Protein 1VJQ (pdb70)

Radius of gyration: 15.25 Å; Cα contacts (8 Å, |Δi|>4): 267; chains: 2; bounding box: 33×28×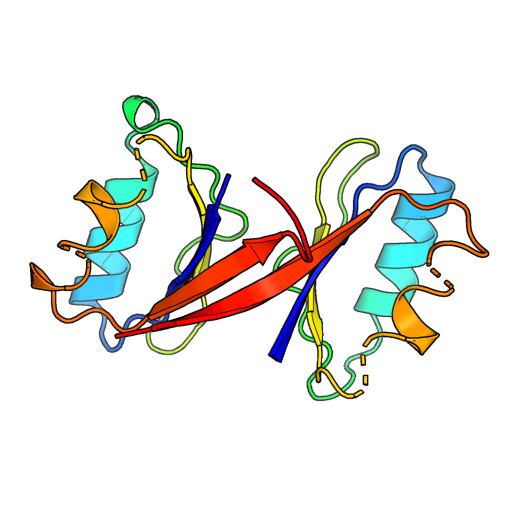38 Å

B-factor: mean 29.7, std 5.92, range [12.1, 56.09]

Sequence (142 aa):
KTIFVIVPTNEEQVAFLEALAKQDELNFDWQNPPTEPGQPVVILIPSDVEWFLELKAKGIPFTVYVEEGGSKTIFVIVPTNEEQVAFLEALAKQDELNFDWQNPPTEPGQPVVILIPSDVEWFLELKAKGIPFTVYVEEGGS

Structure (mmCIF, N/CA/C/O backbone):
data_1VJQ
#
_entry.id   1VJQ
#
_cell.length_a   61.442
_cell.length_b   65.041
_cell.length_c   39.201
_cell.angle_alpha   90.000
_cell.angle_beta   90.000
_cell.angle_gamma   90.000
#
_symmetry.space_group_name_H-M   'P 21 21 2'
#
loop_
_entity.id
_entity.type
_entity.pdbx_description
1 polymer 'designed protein'
2 water water
#
loop_
_atom_site.group_PDB
_atom_site.id
_atom_site.type_symbol
_atom_site.label_atom_id
_atom_site.label_alt_id
_atom_site.label_comp_id
_atom_site.label_asym_id
_atom_site.label_entity_id
_atom_site.label_seq_id
_atom_site.pdbx_PDB_ins_code
_atom_site.Cartn_x
_atom_site.Cartn_y
_atom_site.Cartn_z
_atom_site.occupancy
_atom_site.B_iso_or_equiv
_atom_site.auth_seq_id
_atom_site.auth_comp_id
_atom_site.auth_asym_id
_atom_site.auth_atom_id
_atom_site.pdbx_PDB_model_num
ATOM 1 N N . LYS A 1 1 ? 25.045 22.713 29.055 1.00 34.68 1 LYS A N 1
ATOM 2 C CA . LYS A 1 1 ? 25.455 24.147 29.019 1.00 33.48 1 LYS A CA 1
ATOM 3 C C . LYS A 1 1 ? 26.940 24.348 28.729 1.00 33.65 1 LYS A C 1
ATOM 4 O O . LYS A 1 1 ? 27.287 25.139 27.856 1.00 34.02 1 LYS A O 1
ATOM 10 N N . THR A 1 2 ? 27.808 23.679 29.492 1.00 31.42 2 THR A N 1
ATOM 11 C CA . THR A 1 2 ? 29.260 23.708 29.263 1.00 29.43 2 THR A CA 1
ATOM 12 C C . THR A 1 2 ? 29.820 22.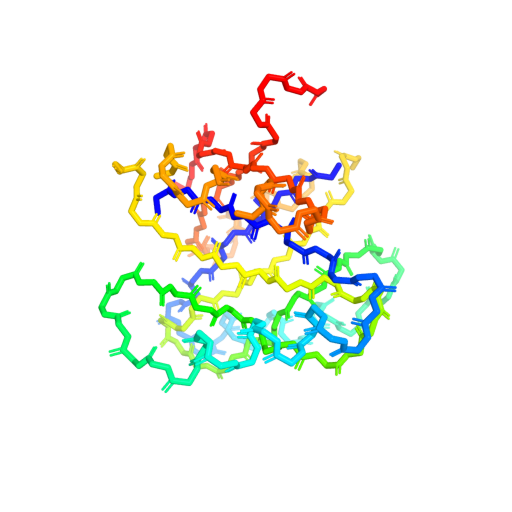286 29.292 1.00 29.34 2 THR A C 1
ATOM 13 O O . THR A 1 2 ? 29.340 21.451 30.068 1.00 30.23 2 THR A O 1
ATOM 17 N N . ILE A 1 3 ? 30.816 22.006 28.443 1.00 28.03 3 ILE A N 1
ATOM 18 C CA . ILE A 1 3 ? 31.428 20.661 28.376 1.00 27.31 3 ILE A CA 1
ATOM 19 C C . ILE A 1 3 ? 32.829 20.649 28.940 1.00 26.80 3 ILE A C 1
ATOM 20 O O . ILE A 1 3 ? 33.608 21.590 28.716 1.00 27.23 3 ILE A O 1
ATOM 25 N N . PHE A 1 4 ? 33.151 19.576 29.666 1.00 25.68 4 PHE A N 1
ATOM 26 C CA . PHE A 1 4 ? 34.534 19.285 30.081 1.00 26.98 4 PHE A CA 1
ATOM 27 C C . PHE A 1 4 ? 34.923 17.986 29.395 1.00 27.81 4 PHE A C 1
ATOM 28 O O . PHE A 1 4 ? 34.185 16.990 29.480 1.00 26.93 4 PHE A O 1
ATOM 36 N N . VAL A 1 5 ? 36.063 18.007 28.714 1.00 26.80 5 VAL A N 1
ATOM 37 C CA . VAL A 1 5 ? 36.708 16.801 28.234 1.00 25.69 5 VAL A CA 1
ATOM 38 C C . VAL A 1 5 ? 37.842 16.555 29.217 1.00 26.70 5 VAL A C 1
ATOM 39 O O . VAL A 1 5 ? 38.840 17.305 29.223 1.00 23.97 5 VAL A O 1
ATOM 43 N N . ILE A 1 6 ? 37.661 15.532 30.056 1.00 25.06 6 ILE A N 1
ATOM 44 C CA . ILE A 1 6 ? 38.565 15.230 31.167 1.00 24.76 6 ILE A CA 1
ATOM 45 C C . ILE A 1 6 ? 39.385 14.014 30.789 1.00 25.72 6 ILE A C 1
ATOM 46 O O . ILE A 1 6 ? 38.840 13.042 30.256 1.00 26.50 6 ILE A O 1
ATOM 51 N N . VAL A 1 7 ? 40.687 14.055 31.061 1.00 25.72 7 VAL A N 1
ATOM 52 C CA . VAL A 1 7 ? 41.561 12.910 30.743 1.00 26.74 7 VAL A CA 1
ATOM 53 C C . VAL A 1 7 ? 42.410 12.487 31.941 1.00 27.08 7 VAL A C 1
ATOM 54 O O . VAL A 1 7 ? 43.416 13.119 32.270 1.00 28.84 7 VAL A O 1
ATOM 58 N N . PRO A 1 8 ? 41.958 11.429 32.623 1.00 26.73 8 PRO A N 1
ATOM 59 C CA . PRO A 1 8 ? 42.695 10.889 33.761 1.00 26.16 8 PRO A CA 1
ATOM 60 C C . PRO A 1 8 ? 43.992 10.247 33.268 1.00 26.73 8 PRO A C 1
ATOM 61 O O . PRO A 1 8 ? 44.000 9.641 32.204 1.00 22.97 8 PRO A O 1
ATOM 65 N N . THR A 1 9 ? 45.071 10.418 34.033 1.00 26.44 9 THR A N 1
ATOM 66 C CA . THR A 1 9 ? 46.411 10.009 33.606 1.00 25.89 9 THR A CA 1
ATOM 67 C C . THR A 1 9 ? 46.952 8.846 34.416 1.00 25.67 9 THR A C 1
ATOM 68 O O . THR A 1 9 ? 48.028 8.357 34.122 1.00 22.88 9 THR A O 1
ATOM 72 N N . ASN A 1 10 ? 46.213 8.433 35.450 1.00 26.00 10 ASN A N 1
ATOM 73 C CA . ASN A 1 10 ? 46.510 7.201 36.184 1.00 26.72 10 ASN A CA 1
ATOM 74 C C . ASN A 1 10 ? 45.212 6.562 36.704 1.00 27.94 10 ASN A C 1
ATOM 75 O O . ASN A 1 10 ? 44.132 7.120 36.497 1.00 28.52 10 ASN A O 1
ATOM 80 N N . GLU A 1 11 ? 45.308 5.400 37.347 1.00 27.74 11 GLU A N 1
ATOM 81 C CA . GLU A 1 11 ? 44.103 4.624 37.697 1.00 29.21 11 GLU A CA 1
ATOM 82 C C . GLU A 1 11 ? 43.399 5.248 38.881 1.00 28.82 11 GLU A C 1
ATOM 83 O O . GLU A 1 11 ? 42.201 5.106 39.044 1.00 30.87 11 GLU A O 1
ATOM 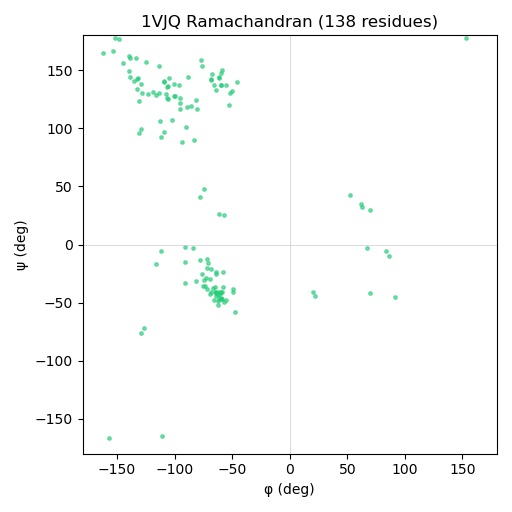89 N N . GLU A 1 12 ? 44.162 5.961 39.689 1.00 28.01 12 GLU A N 1
ATOM 90 C CA . GLU A 1 12 ? 43.634 6.673 40.834 1.00 30.16 12 GLU A CA 1
ATOM 91 C C . GLU A 1 12 ? 42.658 7.791 40.394 1.00 29.30 12 GLU A C 1
ATOM 92 O O . GLU A 1 12 ? 41.596 7.967 40.977 1.00 26.22 12 GLU A O 1
ATOM 98 N N . GLN A 1 13 ? 42.999 8.505 39.328 1.00 28.65 13 GLN A N 1
ATOM 99 C CA . GLN A 1 13 ? 42.134 9.550 38.773 1.00 26.33 13 GLN A CA 1
ATOM 100 C C . GLN A 1 13 ? 40.932 8.939 38.024 1.00 26.31 13 GLN A C 1
ATOM 101 O O . GLN A 1 13 ? 39.829 9.485 38.044 1.00 23.84 13 GLN A O 1
ATOM 107 N N . VAL A 1 14 ? 41.140 7.811 37.343 1.00 26.55 14 VAL A N 1
ATOM 108 C CA . VAL A 1 14 ? 40.003 7.085 36.761 1.00 26.15 14 VAL A CA 1
ATOM 109 C C . VAL A 1 14 ? 39.004 6.659 37.846 1.00 25.50 14 VAL A C 1
ATOM 110 O O . VAL A 1 14 ? 37.794 6.841 37.695 1.00 23.63 14 VAL A O 1
ATOM 114 N N . ALA A 1 15 ? 39.530 6.084 38.926 1.00 26.21 15 ALA A N 1
ATOM 115 C CA . ALA A 1 15 ? 38.717 5.648 40.052 1.00 25.95 15 ALA A CA 1
ATOM 116 C C . ALA A 1 15 ? 37.973 6.815 40.690 1.00 25.03 15 ALA A C 1
ATOM 117 O O . ALA A 1 15 ? 36.819 6.690 41.001 1.00 26.77 15 ALA A O 1
ATOM 119 N N . PHE A 1 16 ? 38.634 7.957 40.865 1.00 27.15 16 PHE A N 1
ATOM 120 C CA . PHE A 1 16 ? 37.979 9.178 41.383 1.00 27.03 16 PHE A CA 1
ATOM 121 C C . PHE A 1 16 ? 36.784 9.596 40.505 1.00 26.66 16 PHE A C 1
ATOM 122 O O . PHE A 1 16 ? 35.688 9.834 41.005 1.00 25.78 16 PHE A O 1
ATOM 130 N N . LEU A 1 17 ? 36.997 9.671 39.194 1.00 28.23 17 LEU A N 1
ATOM 131 C CA . LEU A 1 17 ? 35.925 10.038 38.255 1.00 26.74 17 LEU A CA 1
ATOM 132 C C . LEU A 1 17 ? 34.803 9.002 38.221 1.00 26.92 17 LEU A C 1
ATOM 133 O O . LEU A 1 17 ? 33.628 9.358 38.118 1.00 26.36 17 LEU A O 1
ATOM 138 N N . GLU A 1 18 ? 35.158 7.723 38.344 1.00 29.41 18 GLU A N 1
ATOM 139 C CA . GLU A 1 18 ? 34.143 6.661 38.471 1.00 29.44 18 GLU A CA 1
ATOM 140 C C . GLU A 1 18 ? 33.232 6.883 39.686 1.00 29.42 18 GLU A C 1
ATOM 141 O O . GLU A 1 18 ? 32.015 6.703 39.568 1.00 24.82 18 GLU A O 1
ATOM 147 N N . ALA A 1 19 ? 33.812 7.312 40.818 1.00 28.65 19 ALA A N 1
ATOM 148 C CA . ALA A 1 19 ? 33.044 7.596 42.050 1.00 28.76 19 ALA A CA 1
ATOM 149 C C . ALA A 1 19 ? 32.021 8.724 41.901 1.00 30.23 19 ALA A C 1
ATOM 150 O O . ALA A 1 19 ? 30.902 8.614 42.402 1.00 30.32 19 ALA A O 1
ATOM 152 N N . LEU A 1 20 ? 32.421 9.812 41.239 1.00 30.19 20 LEU A N 1
ATOM 153 C CA . LEU A 1 20 ? 31.511 10.911 40.875 1.00 29.36 20 LEU A CA 1
ATOM 154 C C . LEU A 1 20 ? 30.429 10.419 39.936 1.00 29.30 20 LEU A C 1
ATOM 155 O O . LEU A 1 20 ? 29.244 10.637 40.166 1.00 30.53 20 LEU A O 1
ATOM 160 N N . ALA A 1 21 ? 30.830 9.760 38.855 1.00 30.62 21 ALA A N 1
ATOM 161 C CA . ALA A 1 21 ? 29.842 9.328 37.836 1.00 30.92 21 ALA A CA 1
ATOM 162 C C . ALA A 1 21 ? 28.765 8.422 38.418 1.00 30.91 21 ALA A C 1
ATOM 163 O O . ALA A 1 21 ? 27.655 8.327 37.885 1.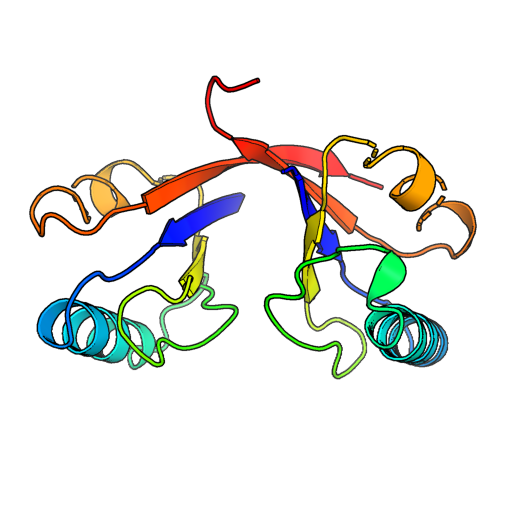00 30.41 21 ALA A O 1
ATOM 165 N N . LYS A 1 22 ? 29.102 7.772 39.523 1.00 31.93 22 LYS A N 1
ATOM 166 C CA . LYS A 1 22 ? 28.191 6.876 40.235 1.00 35.01 22 LYS A CA 1
ATOM 167 C C . LYS A 1 22 ? 27.026 7.613 40.906 1.00 34.70 22 LYS A C 1
ATOM 168 O O . LYS A 1 22 ? 26.011 7.015 41.241 1.00 34.62 22 LYS A O 1
ATOM 174 N N . GLN A 1 23 ? 27.200 8.907 41.133 1.00 36.45 23 GLN A N 1
ATOM 175 C CA . GLN A 1 23 ? 26.201 9.728 41.779 1.00 37.89 23 GLN A CA 1
ATOM 176 C C . GLN A 1 23 ? 25.335 10.242 40.661 1.00 41.30 23 GLN A C 1
ATOM 177 O O . GLN A 1 23 ? 25.820 10.922 39.749 1.00 46.03 23 GLN A O 1
ATOM 183 N N . ASP A 1 24 ? 24.064 9.891 40.702 1.00 43.34 24 ASP A N 1
ATOM 184 C CA . ASP A 1 24 ? 23.125 10.331 39.694 1.00 43.30 24 ASP A CA 1
ATOM 185 C C . ASP A 1 24 ? 22.681 11.720 40.119 1.00 43.10 24 ASP A C 1
ATOM 186 O O . ASP A 1 24 ? 21.721 11.863 40.887 1.00 42.39 24 ASP A O 1
ATOM 191 N N . GLU A 1 25 ? 23.424 12.726 39.651 1.00 42.11 25 GLU A N 1
ATOM 192 C CA . GLU A 1 25 ? 23.151 14.127 39.954 1.00 42.05 25 GLU A CA 1
ATOM 193 C C . GLU A 1 25 ? 22.560 14.797 38.724 1.00 39.89 25 GLU A C 1
ATOM 194 O O . GLU A 1 25 ? 23.154 14.782 37.641 1.00 36.57 25 GLU A O 1
ATOM 200 N N . LEU A 1 26 ? 21.395 15.399 38.926 1.00 39.72 26 LEU A N 1
ATOM 201 C CA . LEU A 1 26 ? 20.648 16.088 37.878 1.00 39.58 26 LEU A CA 1
ATOM 202 C C . LEU A 1 26 ? 21.511 17.103 37.124 1.00 37.14 26 LEU A C 1
ATOM 203 O O . LEU A 1 26 ? 22.208 17.912 37.734 1.00 36.21 26 LEU A O 1
ATOM 208 N N . ASN A 1 27 ? 21.473 17.035 35.799 1.00 34.81 27 ASN A N 1
ATOM 209 C CA . ASN A 1 27 ? 22.207 17.965 34.940 1.00 36.32 27 ASN A CA 1
ATOM 210 C C . ASN A 1 27 ? 23.750 17.869 34.983 1.00 35.57 27 ASN A C 1
ATOM 211 O O . ASN A 1 27 ? 24.407 18.610 34.255 1.00 38.91 27 ASN A O 1
ATOM 216 N N . PHE A 1 28 ? 24.321 17.010 35.826 1.00 34.32 28 PHE A N 1
ATOM 217 C CA . PHE A 1 28 ? 25.709 16.554 35.638 1.00 35.89 28 PHE A CA 1
ATOM 218 C C . PHE A 1 28 ? 25.668 15.317 34.778 1.00 33.23 28 PHE A C 1
ATOM 219 O O . PHE A 1 28 ? 25.418 14.221 35.239 1.00 31.63 28 PHE A O 1
ATOM 227 N N . ASP A 1 29 ? 25.973 15.527 33.517 1.00 33.85 29 ASP A N 1
ATOM 228 C CA . ASP A 1 29 ? 25.598 14.636 32.457 1.00 33.22 29 ASP A CA 1
ATOM 229 C C . ASP A 1 29 ? 26.793 13.928 31.848 1.00 32.18 29 ASP A C 1
ATOM 230 O O . ASP A 1 29 ? 27.426 14.461 30.932 1.00 27.70 29 ASP A O 1
ATOM 235 N N . TRP A 1 30 ? 27.113 12.735 32.358 1.00 31.06 30 TRP A N 1
ATOM 236 C CA . TRP A 1 30 ? 28.296 12.014 31.886 1.00 30.81 30 TRP A CA 1
ATOM 237 C C . TRP A 1 30 ? 27.946 11.300 30.605 1.00 30.54 30 TRP A C 1
ATOM 238 O O . TRP A 1 30 ? 27.040 10.488 30.569 1.00 31.20 30 TRP A O 1
ATOM 249 N N . GLN A 1 31 ? 28.699 11.574 29.561 1.00 32.64 31 GLN A N 1
ATOM 250 C CA . GLN A 1 31 ? 28.368 11.085 28.227 1.00 32.86 31 GLN A CA 1
ATOM 251 C C . GLN A 1 31 ? 29.023 9.741 27.951 1.00 32.24 31 GLN A C 1
ATOM 252 O O . GLN A 1 31 ? 28.472 8.905 27.242 1.00 28.27 31 GLN A O 1
ATOM 258 N N . ASN A 1 32 ? 30.209 9.541 28.515 1.00 31.97 32 ASN A N 1
ATOM 259 C CA . ASN A 1 32 ? 30.823 8.234 28.541 1.00 33.31 32 ASN A CA 1
ATOM 260 C C . ASN A 1 32 ? 31.474 8.029 29.886 1.00 33.34 32 ASN A C 1
ATOM 261 O O . ASN A 1 32 ? 31.936 8.981 30.506 1.00 33.56 32 ASN A O 1
ATOM 266 N N . PRO A 1 33 ? 31.514 6.777 30.331 1.00 33.64 33 PRO A N 1
ATOM 267 C CA . PRO A 1 33 ? 32.124 6.445 31.603 1.00 33.59 33 PRO A CA 1
ATOM 268 C C . PRO A 1 33 ? 33.662 6.466 31.509 1.00 32.71 33 PRO A C 1
ATOM 269 O O . PRO A 1 33 ? 34.223 6.272 30.424 1.00 28.45 33 PRO A O 1
ATOM 273 N N . PRO A 1 34 ? 34.336 6.715 32.635 1.00 34.02 34 PRO A N 1
ATOM 274 C CA . PRO A 1 34 ? 35.772 6.450 32.705 1.00 33.22 34 PRO A CA 1
ATOM 275 C C . PRO A 1 34 ? 36.055 4.973 32.436 1.00 34.14 34 PRO A C 1
ATOM 276 O O . PRO A 1 34 ? 35.224 4.100 32.726 1.00 36.49 34 PRO A O 1
ATOM 280 N N . THR A 1 35 ? 37.204 4.715 31.835 1.00 33.35 35 THR A N 1
ATOM 281 C CA . THR A 1 35 ? 37.617 3.375 31.480 1.00 32.24 35 THR A CA 1
ATOM 282 C C . THR A 1 35 ? 39.022 3.170 32.023 1.00 31.74 35 THR A C 1
ATOM 283 O O . THR A 1 35 ? 39.192 2.537 33.068 1.00 30.75 35 THR A O 1
ATOM 287 N N . GLU A 1 36 ? 40.005 3.760 31.343 1.00 30.66 36 GLU A N 1
ATOM 288 C CA . GLU A 1 36 ? 41.421 3.587 31.663 1.00 31.87 36 GLU A CA 1
ATOM 289 C C . GLU A 1 36 ? 42.164 4.929 31.551 1.00 31.25 36 GLU A C 1
ATOM 290 O O . GLU A 1 36 ? 41.674 5.850 30.887 1.00 31.16 36 GLU A O 1
ATOM 301 N N . PRO A 1 37 ? 43.338 5.041 32.182 1.00 30.63 37 PRO A N 1
ATOM 302 C CA . PRO A 1 37 ? 44.234 6.190 31.981 1.00 30.11 37 PRO A CA 1
ATOM 303 C C . PRO A 1 37 ? 44.427 6.575 30.512 1.00 29.02 37 PRO A C 1
ATOM 304 O O . PRO A 1 37 ? 44.533 5.700 29.665 1.00 28.85 37 PRO A O 1
ATOM 308 N N . GLY A 1 38 ? 44.453 7.874 30.226 1.00 28.74 38 GLY A N 1
ATOM 309 C CA . GLY A 1 38 ? 44.631 8.384 28.872 1.00 29.11 38 GLY A CA 1
ATOM 310 C C . GLY A 1 38 ? 43.372 8.472 28.015 1.00 28.86 38 GLY A C 1
ATOM 311 O O . GLY A 1 38 ? 43.420 8.975 26.897 1.00 28.02 38 GLY A O 1
ATOM 312 N N . GLN A 1 39 ? 42.247 7.975 28.514 1.00 29.08 39 GLN A N 1
ATOM 313 C CA . GLN A 1 39 ? 41.008 7.966 27.736 1.00 30.17 39 GLN A CA 1
ATOM 314 C C . GLN A 1 39 ? 40.110 9.108 28.175 1.00 29.51 39 GLN A C 1
ATOM 315 O O . GLN A 1 39 ? 39.850 9.248 29.370 1.00 28.45 39 GLN A O 1
ATOM 321 N N . PRO A 1 40 ? 39.648 9.923 27.228 1.00 29.07 40 PRO A N 1
ATOM 322 C CA . PRO A 1 40 ? 38.780 11.046 27.557 1.00 29.27 40 PRO A CA 1
ATOM 323 C C . PRO A 1 40 ? 37.476 10.626 28.200 1.00 29.23 40 PRO A C 1
ATOM 324 O O . PRO A 1 40 ? 36.906 9.578 27.874 1.00 28.14 40 PRO A O 1
ATOM 328 N N . VAL A 1 41 ? 37.033 11.449 29.138 1.00 29.68 41 VAL A N 1
ATOM 329 C CA . VAL A 1 41 ? 35.716 11.311 29.737 1.00 29.38 41 VAL A CA 1
ATOM 330 C C . VAL A 1 41 ? 35.023 12.626 29.499 1.00 28.07 41 VAL A C 1
ATOM 331 O O . VAL A 1 41 ? 35.577 13.693 29.793 1.00 29.27 41 VAL A O 1
ATOM 335 N N . VAL A 1 42 ? 33.816 12.561 28.961 1.00 27.16 42 VAL A N 1
ATOM 336 C CA . VAL A 1 42 ? 33.093 13.778 28.615 1.00 27.00 42 VAL A CA 1
ATOM 337 C C . VAL A 1 42 ? 31.862 13.949 29.466 1.00 24.65 42 VAL A C 1
ATOM 338 O O . VAL A 1 42 ? 31.046 13.036 29.628 1.00 24.07 42 VAL A O 1
ATOM 342 N N . ILE A 1 43 ? 31.738 15.140 30.014 1.00 24.41 43 ILE A N 1
ATOM 343 C CA . ILE A 1 43 ? 30.583 15.506 30.819 1.00 26.44 43 ILE A CA 1
ATOM 344 C C . ILE A 1 43 ? 30.020 16.864 30.408 1.00 24.41 43 ILE A C 1
ATOM 345 O O . ILE A 1 43 ? 30.745 17.779 30.038 1.00 23.09 43 ILE A O 1
ATOM 350 N N . LEU A 1 44 ? 28.699 16.956 30.441 1.00 27.53 44 LEU A N 1
ATOM 351 C CA . LEU A 1 44 ? 27.969 18.206 30.219 1.00 27.68 44 LEU A CA 1
ATOM 352 C C . LEU A 1 44 ? 27.427 18.625 31.590 1.00 25.87 44 LEU A C 1
ATOM 353 O O . LEU A 1 44 ? 26.834 17.805 32.274 1.00 24.59 44 LEU A O 1
ATOM 358 N N . ILE A 1 45 ? 27.664 19.871 31.987 1.00 24.00 45 ILE A N 1
ATOM 359 C CA . ILE A 1 45 ? 27.191 20.421 33.273 1.00 26.51 45 ILE A CA 1
ATOM 360 C C . ILE A 1 45 ? 26.557 21.811 33.076 1.00 22.41 45 ILE A C 1
ATOM 361 O O . ILE A 1 45 ? 26.749 22.405 32.042 1.00 24.33 45 ILE A O 1
ATOM 366 N N . PRO A 1 46 ? 25.743 22.282 34.019 1.00 24.62 46 PRO A N 1
ATOM 367 C CA . PRO A 1 46 ? 25.256 23.664 33.984 1.00 24.78 46 PRO A CA 1
ATOM 368 C C . PRO A 1 46 ? 26.411 24.640 34.029 1.00 24.83 46 PRO A C 1
ATOM 369 O O . PRO A 1 46 ? 27.342 24.457 34.803 1.00 24.74 46 PRO A O 1
ATOM 373 N N . SER A 1 47 ? 26.351 25.678 33.217 1.00 26.69 47 SER A N 1
ATOM 374 C CA . SER A 1 47 ? 27.470 26.602 33.082 1.00 28.68 47 SER A CA 1
ATOM 375 C C . SER A 1 47 ? 27.773 27.350 34.359 1.00 30.38 47 SER A C 1
ATOM 376 O O . SER A 1 47 ? 28.907 27.767 34.573 1.00 32.21 47 SER A O 1
ATOM 379 N N . ASP A 1 48 ? 26.786 27.512 35.227 1.00 32.75 48 ASP A N 1
ATOM 380 C CA . ASP A 1 48 ? 27.035 28.206 36.492 1.00 36.36 48 ASP A CA 1
ATOM 381 C C . ASP A 1 48 ? 27.829 27.364 37.511 1.00 37.32 48 ASP A C 1
ATOM 382 O O . ASP A 1 48 ? 28.130 27.839 38.603 1.00 36.83 48 ASP A O 1
ATOM 395 N N . VAL A 1 50 ? 30.743 25.693 36.466 1.00 31.44 50 VAL A N 1
ATOM 396 C CA . VAL A 1 50 ? 32.001 25.501 35.783 1.00 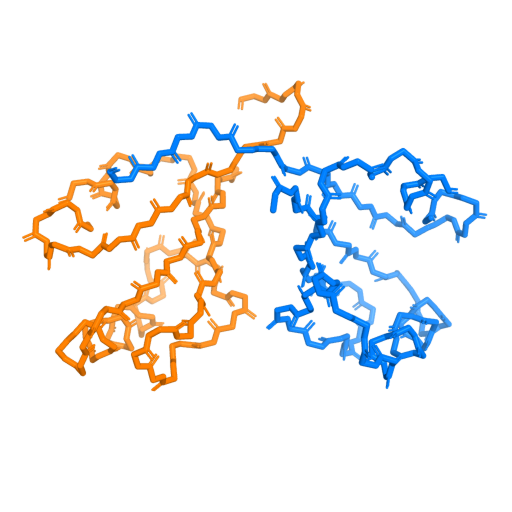30.40 50 VAL A CA 1
ATOM 397 C C . VAL A 1 50 ? 33.172 25.913 36.696 1.00 29.37 50 VAL A C 1
ATOM 398 O O . VAL A 1 50 ? 34.171 25.194 36.811 1.00 28.09 50 VAL A O 1
ATOM 402 N N . GLU A 1 51 ? 33.035 27.055 37.353 1.00 29.34 51 GLU A N 1
ATOM 403 C CA . GLU A 1 51 ? 34.158 27.622 38.096 1.00 30.85 51 GLU A CA 1
ATOM 404 C C . GLU A 1 51 ? 34.590 26.673 39.202 1.00 29.04 51 GLU A C 1
ATOM 405 O O . GLU A 1 51 ? 35.784 26.411 39.347 1.00 30.55 51 GLU A O 1
ATOM 411 N N . TRP A 1 52 ? 33.636 26.152 39.975 1.00 26.14 52 TRP A N 1
ATOM 412 C CA . TRP A 1 52 ? 34.006 25.237 41.060 1.00 25.28 52 TRP A CA 1
ATOM 413 C C . TRP A 1 52 ? 34.399 23.859 40.563 1.00 23.42 52 TRP A C 1
ATOM 414 O O . TRP A 1 52 ? 35.233 23.210 41.192 1.00 18.24 52 TRP A O 1
ATOM 425 N N . PHE A 1 53 ? 33.808 23.420 39.443 1.00 22.99 53 PHE A N 1
ATOM 426 C CA . PHE A 1 53 ? 34.082 22.097 38.899 1.00 23.80 53 PHE A CA 1
ATOM 427 C C . PHE A 1 53 ? 35.498 22.011 38.373 1.00 23.85 53 PHE A C 1
ATOM 428 O O . PHE A 1 53 ? 36.160 21.018 38.573 1.00 24.68 53 PHE A O 1
ATOM 436 N N . LEU A 1 54 ? 35.959 23.054 37.701 1.00 24.93 54 LEU A N 1
ATOM 437 C CA . LEU A 1 54 ? 37.325 23.078 37.205 1.00 26.88 54 LEU A CA 1
ATOM 438 C C . LEU A 1 54 ? 38.344 23.240 38.331 1.00 27.11 54 LEU A C 1
ATOM 439 O O . LEU A 1 54 ? 39.393 22.607 38.288 1.00 25.60 54 LEU A O 1
ATOM 444 N N . GLU A 1 55 ? 38.043 24.050 39.346 1.00 28.51 55 GLU A N 1
ATOM 445 C CA . GLU A 1 55 ? 38.931 24.140 40.526 1.00 29.85 55 GLU A CA 1
ATOM 446 C C . GLU A 1 55 ? 39.148 22.793 41.205 1.00 29.62 55 GLU A C 1
ATOM 447 O O . GLU A 1 55 ? 40.249 22.514 41.687 1.00 27.10 55 GLU A O 1
ATOM 461 N N . LEU A 1 57 ? 38.883 19.725 39.679 1.00 27.31 57 LEU A N 1
ATOM 462 C CA . LEU A 1 57 ? 39.738 18.929 38.810 1.00 28.23 57 LEU A CA 1
ATOM 463 C C . LEU A 1 57 ? 41.198 19.377 38.925 1.00 28.29 57 LEU A C 1
ATOM 464 O O . LEU A 1 57 ? 42.098 18.542 38.957 1.00 25.83 57 LEU A O 1
ATOM 469 N N . LYS A 1 58 ? 41.406 20.690 39.001 1.00 28.84 58 LYS A N 1
ATOM 470 C CA . LYS A 1 58 ? 42.753 21.263 39.148 1.00 31.23 58 LYS A CA 1
ATOM 471 C C . LYS A 1 58 ? 43.378 20.905 40.467 1.00 29.25 58 LYS A C 1
ATOM 472 O O . LYS A 1 58 ? 44.535 20.483 40.522 1.00 26.48 58 LYS A O 1
ATOM 478 N N . ALA A 1 59 ? 42.612 21.084 41.537 1.00 29.32 59 ALA A N 1
ATOM 479 C CA . ALA A 1 59 ? 43.038 20.667 42.870 1.00 29.22 59 ALA A CA 1
ATOM 480 C C . ALA A 1 59 ? 43.543 19.236 42.812 1.00 30.44 59 ALA A C 1
ATOM 481 O O . ALA A 1 59 ? 44.550 18.905 43.435 1.00 30.17 59 ALA A O 1
ATOM 483 N N . LYS A 1 60 ? 42.849 18.399 42.049 1.00 30.60 60 LYS A N 1
ATOM 484 C CA . LYS A 1 60 ? 43.234 17.002 41.883 1.00 31.38 60 LYS A CA 1
ATOM 485 C C . LYS A 1 60 ? 44.315 16.745 40.801 1.00 30.23 60 LYS A C 1
ATOM 486 O O . LYS A 1 60 ? 44.768 15.616 40.634 1.00 30.23 60 LYS A O 1
ATOM 492 N N . GLY A 1 61 ? 44.747 17.774 40.082 1.00 28.19 61 GLY A N 1
ATOM 493 C CA . GLY A 1 61 ? 45.722 17.588 39.011 1.00 27.27 61 GLY A CA 1
ATOM 494 C C . GLY A 1 61 ? 45.236 16.701 37.867 1.00 27.96 61 GLY A C 1
ATOM 495 O O . GLY A 1 61 ? 46.030 15.995 37.242 1.00 26.22 61 GLY A O 1
ATOM 496 N N . ILE A 1 62 ? 43.932 16.731 37.585 1.00 27.82 62 ILE A N 1
ATOM 497 C CA . ILE A 1 62 ? 43.351 15.941 36.481 1.00 27.23 62 ILE A CA 1
ATOM 498 C C . ILE A 1 62 ? 43.258 16.820 35.251 1.00 27.48 62 ILE A C 1
ATOM 499 O O . ILE A 1 62 ? 42.569 17.833 35.290 1.00 30.43 62 ILE A O 1
ATOM 504 N N . PRO A 1 63 ? 43.973 16.476 34.177 1.00 28.31 63 PRO A N 1
ATOM 505 C CA . PRO A 1 63 ? 43.912 17.249 32.940 1.00 27.16 63 PRO A CA 1
ATOM 506 C C . PRO A 1 63 ? 42.519 17.335 32.324 1.00 26.38 63 PRO A C 1
ATOM 507 O O . PRO A 1 63 ? 41.794 16.345 32.257 1.00 23.65 63 PRO A O 1
ATOM 511 N N . PHE A 1 64 ? 42.158 18.519 31.858 1.00 25.95 64 PHE A N 1
ATOM 512 C CA . PHE A 1 64 ? 40.875 18.697 31.220 1.00 26.88 64 PHE A CA 1
ATOM 513 C C . PHE A 1 64 ? 40.919 19.845 30.236 1.00 25.70 64 PHE A C 1
ATOM 514 O O . PHE A 1 64 ? 41.842 20.672 30.218 1.00 22.81 64 PHE A O 1
ATOM 522 N N . THR A 1 65 ? 39.900 19.903 29.407 1.00 26.21 65 THR A N 1
ATOM 523 C CA . THR A 1 65 ? 39.639 21.125 28.689 1.00 25.75 65 THR A CA 1
ATOM 524 C C . THR A 1 65 ? 38.143 21.429 28.643 1.00 2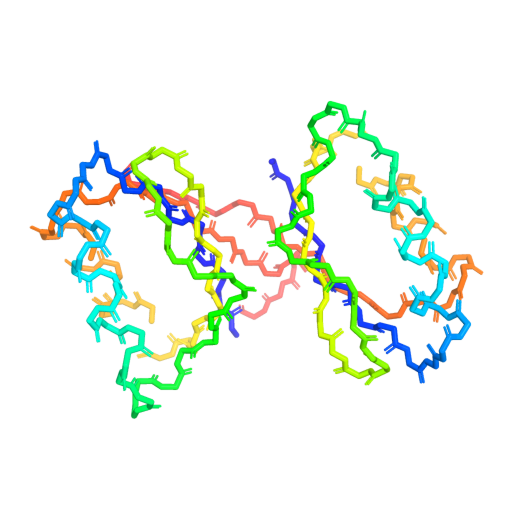4.91 65 THR A C 1
ATOM 525 O O . THR A 1 65 ? 37.295 20.521 28.595 1.00 22.82 65 THR A O 1
ATOM 529 N N . VAL A 1 66 ? 37.853 22.724 28.726 1.00 24.04 66 VAL A N 1
ATOM 530 C CA . VAL A 1 66 ? 36.496 23.254 28.763 1.00 23.98 66 VAL A CA 1
ATOM 531 C C . VAL A 1 66 ? 36.073 23.684 27.370 1.00 23.72 66 VAL A C 1
ATOM 532 O O . VAL A 1 66 ? 36.855 24.312 26.624 1.00 23.90 66 VAL A O 1
ATOM 536 N N . TYR A 1 67 ? 34.832 23.359 27.016 1.00 24.75 67 TYR A N 1
ATOM 537 C CA . TYR A 1 67 ? 34.309 23.678 25.707 1.00 26.92 67 TYR A CA 1
ATOM 538 C C . TYR A 1 67 ? 32.991 24.392 25.904 1.00 28.04 67 TYR A C 1
ATOM 539 O O . TYR A 1 67 ? 32.126 23.905 26.616 1.00 26.73 67 TYR A O 1
ATOM 548 N N . VAL A 1 68 ? 32.835 25.535 25.241 1.00 28.22 68 VAL A N 1
ATOM 549 C CA . VAL A 1 68 ? 31.667 26.376 25.448 1.00 29.18 68 VAL A CA 1
ATOM 550 C C . VAL A 1 68 ? 30.806 26.410 24.186 1.00 30.07 68 VAL A C 1
ATOM 551 O O . VAL A 1 68 ? 31.305 26.212 23.077 1.00 29.84 68 VAL A O 1
ATOM 555 N N . GLU A 1 69 ? 29.520 26.655 24.369 1.00 29.96 69 GLU A N 1
ATOM 556 C CA . GLU A 1 69 ? 28.578 26.696 23.266 1.00 33.07 69 GLU A CA 1
ATOM 557 C C . GLU A 1 69 ? 28.899 27.829 22.317 1.00 34.19 69 GLU A C 1
ATOM 558 O O . GLU A 1 69 ? 29.153 28.947 22.752 1.00 34.73 69 GLU A O 1
ATOM 564 N N . GLU A 1 70 ? 28.900 27.516 21.023 1.00 36.05 70 GLU A N 1
ATOM 565 C CA . GLU A 1 70 ? 29.178 28.477 19.968 1.00 37.18 70 GLU A CA 1
ATOM 566 C C . GLU A 1 70 ? 27.981 28.697 19.047 1.00 37.48 70 GLU A C 1
ATOM 567 O O . GLU A 1 70 ? 27.948 29.671 18.314 1.00 40.14 70 GLU A O 1
ATOM 573 N N . GLY A 1 71 ? 27.003 27.792 19.071 1.00 36.78 71 GLY A N 1
ATOM 574 C CA . GLY A 1 71 ? 25.829 27.884 18.213 1.00 35.23 71 GLY A CA 1
ATOM 575 C C . GLY A 1 71 ? 25.225 26.516 17.939 1.00 33.92 71 GLY A C 1
ATOM 576 O O . GLY A 1 71 ? 25.750 25.492 18.383 1.00 33.67 71 GLY A O 1
ATOM 577 N N . GLY A 1 72 ? 24.125 26.494 17.196 1.00 33.93 72 GLY A N 1
ATOM 578 C CA . GLY A 1 72 ? 23.408 25.246 16.924 1.00 33.65 72 GLY A CA 1
ATOM 579 C C . GLY A 1 72 ? 22.559 25.311 15.675 1.00 33.15 72 GLY A C 1
ATOM 580 O O . GLY A 1 72 ? 22.713 26.217 14.869 1.00 34.17 72 GLY A O 1
ATOM 581 N N . SER A 1 73 ? 21.671 24.338 15.521 1.00 31.33 73 SER A N 1
ATOM 582 C CA . SER A 1 73 ? 20.758 24.279 14.385 1.00 32.24 73 SER A CA 1
ATOM 583 C C . SER A 1 73 ? 19.726 25.402 14.431 1.00 33.64 73 SER A C 1
ATOM 584 O O . SER A 1 73 ? 19.371 25.942 15.484 1.00 35.14 73 SER A O 1
ATOM 587 N N . LYS B 1 1 ? 39.955 20.643 17.159 1.00 36.60 1 LYS B N 1
ATOM 588 C CA . LYS B 1 1 ? 38.745 19.766 17.265 1.00 36.79 1 LYS B CA 1
ATOM 589 C C . LYS B 1 1 ? 37.550 20.522 17.826 1.00 36.30 1 LYS B C 1
ATOM 590 O O . LYS B 1 1 ? 37.650 21.194 18.842 1.00 37.38 1 LYS B O 1
ATOM 596 N N . THR B 1 2 ? 36.427 20.423 17.123 1.00 32.85 2 THR B N 1
ATOM 597 C CA . THR B 1 2 ? 35.170 20.981 17.545 1.00 31.25 2 THR B CA 1
ATOM 598 C C . THR B 1 2 ? 34.259 19.872 18.046 1.00 28.70 2 THR B C 1
ATOM 599 O O . THR B 1 2 ? 34.237 18.776 17.485 1.00 30.52 2 THR B O 1
ATOM 603 N N . ILE B 1 3 ? 33.484 20.159 19.081 1.00 27.35 3 ILE B N 1
ATOM 604 C CA . ILE B 1 3 ? 32.550 19.176 19.621 1.00 26.49 3 ILE B CA 1
ATOM 605 C C . ILE B 1 3 ? 31.153 19.435 19.116 1.00 24.76 3 ILE B C 1
ATOM 606 O O . ILE B 1 3 ? 30.664 20.539 19.203 1.00 24.32 3 ILE B O 1
ATOM 611 N N . PHE B 1 4 ? 30.524 18.406 18.562 1.00 25.92 4 PHE B N 1
ATOM 612 C CA . PHE B 1 4 ? 29.106 18.460 18.203 1.00 25.96 4 PHE B CA 1
ATOM 613 C C . PHE B 1 4 ? 28.363 17.603 19.215 1.00 24.88 4 PHE B C 1
ATOM 614 O O . PHE B 1 4 ? 28.816 16.525 19.537 1.00 23.51 4 PHE B O 1
ATOM 622 N N . VAL B 1 5 ? 27.242 18.110 19.722 1.00 24.58 5 VAL B N 1
ATOM 623 C CA . VAL B 1 5 ? 26.322 17.361 20.577 1.00 24.74 5 VAL B CA 1
ATOM 624 C C . VAL B 1 5 ? 25.072 17.222 19.719 1.00 24.08 5 VAL B C 1
ATOM 625 O O . VAL B 1 5 ? 24.374 18.219 19.485 1.00 27.70 5 VAL B O 1
ATOM 629 N N . ILE B 1 6 ? 24.838 16.020 19.203 1.00 25.13 6 ILE B N 1
ATOM 630 C CA . ILE B 1 6 ? 23.756 15.757 18.259 1.00 27.38 6 ILE B CA 1
ATOM 631 C C . ILE B 1 6 ? 22.580 15.125 19.017 1.00 27.22 6 ILE B C 1
ATOM 632 O O . ILE B 1 6 ? 22.782 14.271 19.881 1.00 27.05 6 ILE B O 1
ATOM 637 N N . VAL B 1 7 ? 21.351 15.540 18.716 1.00 28.27 7 VAL B N 1
ATOM 638 C CA . VAL B 1 7 ? 20.202 14.832 19.274 1.00 27.35 7 VAL B CA 1
ATOM 639 C C . VAL B 1 7 ? 19.165 14.485 18.200 1.00 26.61 7 VAL B C 1
ATOM 640 O O . VAL B 1 7 ? 18.302 15.297 17.831 1.00 27.02 7 VAL B O 1
ATOM 644 N N . PRO B 1 8 ? 19.285 13.248 17.701 1.00 23.38 8 PRO B N 1
ATOM 645 C CA . PRO B 1 8 ? 18.449 12.756 16.629 1.00 23.66 8 PRO B CA 1
ATOM 646 C C . PRO B 1 8 ? 16.998 12.654 17.082 1.00 24.35 8 PRO B C 1
ATOM 647 O O . PRO B 1 8 ? 16.724 12.224 18.213 1.00 24.25 8 PRO B O 1
ATOM 651 N N . THR B 1 9 ? 16.079 13.074 16.213 1.00 24.60 9 THR B N 1
ATOM 652 C CA . THR B 1 9 ? 14.658 13.178 16.591 1.00 24.13 9 THR B CA 1
ATOM 653 C C . THR B 1 9 ? 13.838 11.917 16.309 1.00 23.40 9 THR B C 1
ATOM 654 O O . THR B 1 9 ? 12.712 11.787 16.804 1.00 23.45 9 THR B O 1
ATOM 658 N N . ASN B 1 10 ? 14.386 11.014 15.497 1.00 21.93 10 ASN B N 1
ATOM 659 C CA . ASN B 1 10 ? 13.694 9.792 15.084 1.00 22.32 10 ASN B CA 1
ATOM 660 C C . ASN B 1 10 ? 14.697 8.677 14.776 1.00 22.65 10 ASN B C 1
ATOM 661 O O . ASN B 1 10 ? 15.910 8.914 14.873 1.00 22.94 10 ASN B O 1
ATOM 666 N N . GLU B 1 11 ? 14.193 7.483 14.428 1.00 22.71 11 GLU B N 1
ATOM 667 C CA . GLU B 1 11 ? 15.032 6.292 14.148 1.00 23.35 11 GLU B CA 1
ATOM 668 C C . GLU B 1 11 ? 15.847 6.404 12.863 1.00 22.53 11 GLU B C 1
ATOM 669 O O . GLU B 1 11 ? 16.902 5.792 12.752 1.00 21.78 11 GLU B O 1
ATOM 675 N N . GLU B 1 12 ? 15.335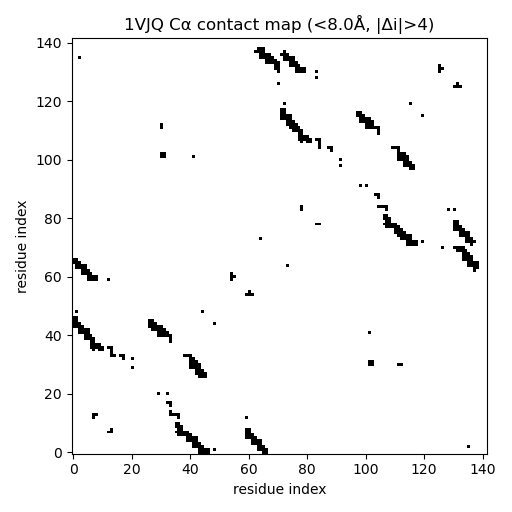 7.143 11.886 1.00 20.85 12 GLU B N 1
ATOM 676 C CA . GLU B 1 12 ? 16.036 7.370 10.611 1.00 22.47 12 GLU B CA 1
ATOM 677 C C . GLU B 1 12 ? 17.371 8.084 10.846 1.00 23.22 12 GLU B C 1
ATOM 678 O O . GLU B 1 12 ? 18.392 7.749 10.231 1.00 24.63 12 GLU B O 1
ATOM 689 N N . GLN B 1 13 ? 17.351 9.058 11.758 1.00 23.65 13 GLN B N 1
ATOM 690 C CA . GLN B 1 13 ? 18.532 9.849 12.112 1.00 22.93 13 GLN B CA 1
ATOM 691 C C . GLN B 1 13 ? 19.502 9.075 12.991 1.00 23.43 13 GLN B C 1
ATOM 692 O O . GLN B 1 13 ? 20.690 9.265 12.867 1.00 20.64 13 GLN B O 1
ATOM 698 N N . VAL B 1 14 ? 18.978 8.227 13.888 1.00 25.34 14 VAL B N 1
ATOM 699 C CA . VAL B 1 14 ? 19.784 7.274 14.662 1.00 24.45 14 VAL B CA 1
ATOM 700 C C . VAL B 1 14 ? 20.528 6.311 13.716 1.00 24.39 14 VAL B C 1
ATOM 701 O O . VAL B 1 14 ? 21.707 6.080 13.888 1.00 23.78 14 VAL B O 1
ATOM 705 N N . ALA B 1 15 ? 1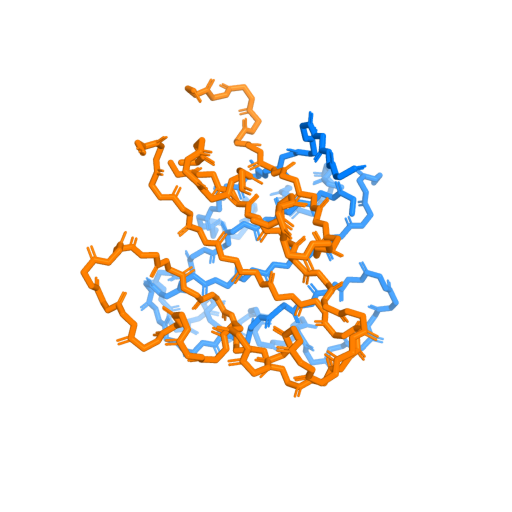9.814 5.782 12.722 1.00 25.51 15 ALA B N 1
ATOM 706 C CA . ALA B 1 15 ? 20.377 4.901 11.697 1.00 25.51 15 ALA B CA 1
ATOM 707 C C . ALA B 1 15 ? 21.432 5.576 10.811 1.00 25.18 15 ALA B C 1
ATOM 708 O O . ALA B 1 15 ? 22.469 4.978 10.505 1.00 22.52 15 ALA B O 1
ATOM 710 N N . PHE B 1 16 ? 21.154 6.804 10.374 1.00 24.64 16 PHE B N 1
ATOM 711 C CA . PHE B 1 16 ? 22.148 7.604 9.644 1.00 25.71 16 PHE B CA 1
ATOM 712 C C . PHE B 1 16 ? 23.450 7.761 10.451 1.00 25.46 16 PHE B C 1
ATOM 713 O O . PHE B 1 16 ? 24.541 7.534 9.938 1.00 24.71 16 PHE B O 1
ATOM 721 N N . LEU B 1 17 ? 23.316 8.127 11.725 1.00 25.91 17 LEU B N 1
ATOM 722 C CA . LEU B 1 17 ? 24.488 8.328 12.600 1.00 24.15 17 LEU B CA 1
ATOM 723 C C . LEU B 1 17 ? 25.272 7.045 12.889 1.00 24.86 17 LEU B C 1
ATOM 724 O O . LEU B 1 17 ? 26.505 7.064 12.926 1.00 24.62 17 LEU B O 1
ATOM 729 N N . GLU B 1 18 ? 24.573 5.924 13.046 1.00 25.89 18 GLU B N 1
ATOM 730 C CA . GLU B 1 18 ? 25.238 4.620 13.214 1.00 28.47 18 GLU B CA 1
ATOM 731 C C . GLU B 1 18 ? 26.031 4.222 11.978 1.00 27.94 18 GLU B C 1
ATOM 732 O O . GLU B 1 18 ? 27.137 3.697 12.077 1.00 27.37 18 GLU B O 1
ATOM 738 N N . ALA B 1 19 ? 25.438 4.457 10.808 1.00 26.39 19 ALA B N 1
ATOM 739 C CA . ALA B 1 19 ? 26.104 4.192 9.557 1.00 24.80 19 ALA B CA 1
ATOM 740 C C . ALA B 1 19 ? 27.370 5.071 9.434 1.00 24.01 19 ALA B C 1
ATOM 741 O O . ALA B 1 19 ? 28.449 4.580 9.113 1.00 22.04 19 ALA B O 1
ATOM 743 N N . LEU B 1 20 ? 27.205 6.358 9.707 1.00 24.23 20 LEU B N 1
ATOM 744 C CA . LEU B 1 20 ? 28.291 7.361 9.655 1.00 24.52 20 LEU B CA 1
ATOM 745 C C . LEU B 1 20 ? 29.481 7.053 10.567 1.00 23.93 20 LEU B C 1
ATOM 746 O O . LEU B 1 20 ? 30.647 7.324 10.227 1.00 23.46 20 LEU B O 1
ATOM 751 N N . ALA B 1 21 ? 29.166 6.501 11.732 1.00 22.84 21 ALA B N 1
ATOM 752 C CA . ALA B 1 21 ? 30.164 6.185 12.733 1.00 23.88 21 ALA B CA 1
ATOM 753 C C . ALA B 1 21 ? 30.996 4.981 12.286 1.00 22.61 21 ALA B C 1
ATOM 754 O O . ALA B 1 21 ? 32.006 4.701 12.869 1.00 20.82 21 ALA B O 1
ATOM 756 N N . LYS B 1 22 ? 30.545 4.267 11.250 1.00 22.66 22 LYS B N 1
ATOM 757 C CA . LYS B 1 22 ? 31.307 3.171 10.677 1.00 21.19 22 LYS B CA 1
ATOM 758 C C . LYS B 1 22 ? 32.455 3.639 9.767 1.00 21.98 22 LYS B C 1
ATOM 759 O O . LYS B 1 22 ? 33.359 2.859 9.433 1.00 19.85 22 LYS B O 1
ATOM 765 N N . GLN B 1 23 ? 32.438 4.918 9.408 1.00 22.75 23 GLN B N 1
ATOM 766 C CA . GLN B 1 23 ? 33.379 5.472 8.443 1.00 23.87 23 GLN B CA 1
ATOM 767 C C . GLN B 1 23 ? 34.604 6.072 9.130 1.00 23.63 23 GLN B C 1
ATOM 768 O O . GLN B 1 23 ? 34.649 7.271 9.422 1.00 23.73 23 GLN B O 1
ATOM 774 N N . ASP B 1 24 ? 35.604 5.236 9.366 1.00 23.10 24 ASP B N 1
ATOM 775 C CA . ASP B 1 24 ? 36.806 5.652 10.095 1.00 24.73 24 ASP B CA 1
ATOM 776 C C . ASP B 1 24 ? 37.600 6.729 9.345 1.00 23.17 24 ASP B C 1
ATOM 777 O O . ASP B 1 24 ? 38.344 7.491 9.941 1.00 21.28 24 ASP B O 1
ATOM 782 N N . GLU B 1 25 ? 37.418 6.784 8.034 1.00 23.33 25 GLU B N 1
ATOM 783 C CA . GLU B 1 25 ? 38.163 7.687 7.184 1.00 23.54 25 GLU B CA 1
ATOM 784 C C . GLU B 1 25 ? 37.736 9.136 7.397 1.00 23.20 25 GLU B C 1
ATOM 785 O O . GLU B 1 25 ? 38.437 10.041 6.993 1.00 23.76 25 GLU B O 1
ATOM 791 N N . LEU B 1 26 ? 36.592 9.367 8.024 1.00 23.08 26 LEU B N 1
ATOM 792 C CA . LEU B 1 26 ? 36.198 10.732 8.370 1.00 24.18 26 LEU B CA 1
ATOM 793 C C . LEU B 1 26 ? 37.050 11.289 9.524 1.00 26.05 26 LEU B C 1
ATOM 794 O O . LEU B 1 26 ? 37.144 12.513 9.696 1.00 25.93 26 LEU B O 1
ATOM 799 N N . ASN B 1 27 ? 37.673 10.388 10.298 1.00 27.73 27 ASN B N 1
ATOM 800 C CA . ASN B 1 27 ? 38.492 10.759 11.462 1.00 26.87 27 ASN B CA 1
ATOM 801 C C . ASN B 1 27 ? 37.689 11.476 12.543 1.00 25.88 27 ASN B C 1
ATOM 802 O O . ASN B 1 27 ? 38.208 12.361 13.217 1.00 23.33 27 ASN B O 1
ATOM 807 N N . PHE B 1 28 ? 36.424 11.075 12.700 1.00 24.61 28 PHE B N 1
ATOM 808 C CA . PHE B 1 28 ? 35.554 11.604 13.732 1.00 24.99 28 PHE B CA 1
ATOM 809 C C . PHE B 1 28 ? 35.755 10.764 14.971 1.00 26.62 28 PHE B C 1
ATOM 810 O O . PHE B 1 28 ? 35.898 9.554 14.909 1.00 24.85 28 PHE B O 1
ATOM 818 N N . ASP B 1 29 ? 35.695 11.419 16.111 1.00 28.21 29 ASP B N 1
ATOM 819 C CA . ASP B 1 29 ? 35.905 10.776 17.376 1.00 29.07 29 ASP B CA 1
ATOM 820 C C . ASP B 1 29 ? 34.585 10.698 18.139 1.00 28.20 29 ASP B C 1
ATOM 821 O O . ASP B 1 29 ? 34.191 11.651 18.794 1.00 27.60 29 ASP B O 1
ATOM 826 N N . TRP B 1 30 ? 33.909 9.558 18.058 1.00 27.57 30 TRP B N 1
ATOM 827 C CA . TRP B 1 30 ? 32.626 9.382 18.702 1.00 27.32 30 TRP B CA 1
ATOM 828 C C . TRP B 1 30 ? 32.819 9.076 20.182 1.00 27.27 30 TRP B C 1
ATOM 829 O O . TRP B 1 30 ? 33.392 8.054 20.542 1.00 27.97 30 TRP B O 1
ATOM 840 N N . GLN B 1 31 ? 32.331 9.958 21.045 1.00 27.26 31 GLN B N 1
ATOM 841 C CA . GLN B 1 31 ? 32.482 9.774 22.483 1.00 27.64 31 GLN B CA 1
ATOM 842 C C . GLN B 1 31 ? 31.445 8.815 23.060 1.00 26.47 31 GLN B C 1
ATOM 843 O O . GLN B 1 31 ? 31.721 8.149 24.037 1.00 27.05 31 GLN B O 1
ATOM 849 N N . ASN B 1 32 ? 30.249 8.767 22.489 1.00 26.83 32 ASN B N 1
ATOM 850 C CA . ASN B 1 32 ? 29.291 7.696 22.779 1.00 28.03 32 ASN B CA 1
ATOM 851 C C . ASN B 1 32 ? 28.512 7.379 21.498 1.00 28.49 32 ASN B C 1
ATOM 852 O O . ASN B 1 32 ? 28.467 8.213 20.593 1.00 28.33 32 ASN B O 1
ATOM 857 N N . PRO B 1 33 ? 27.960 6.170 21.386 1.00 27.04 33 PRO B N 1
ATOM 858 C CA . PRO B 1 33 ? 27.212 5.795 20.194 1.00 26.74 33 PRO B CA 1
ATOM 859 C C . PRO B 1 33 ? 25.811 6.412 20.177 1.00 26.56 33 PRO B C 1
ATOM 860 O O . PRO B 1 33 ? 25.258 6.714 21.250 1.00 24.08 33 PRO B O 1
ATOM 864 N N . PRO B 1 34 ? 25.203 6.525 18.997 1.00 25.84 34 PRO B N 1
ATOM 865 C CA . PRO B 1 34 ? 23.784 6.825 18.950 1.00 27.46 34 PRO B CA 1
ATOM 866 C C . PRO B 1 34 ? 23.040 5.615 19.505 1.00 27.35 34 PRO B C 1
ATOM 867 O O . PRO B 1 34 ? 23.519 4.498 19.372 1.00 28.01 34 PRO B O 1
ATOM 871 N N . THR B 1 35 ? 21.917 5.856 20.167 1.00 29.23 35 THR B N 1
ATOM 872 C CA . THR B 1 35 ? 21.108 4.803 20.790 1.00 28.97 35 THR B CA 1
ATOM 873 C C . THR B 1 35 ? 19.661 4.893 20.319 1.00 28.65 35 THR B C 1
ATOM 874 O O . THR B 1 35 ? 19.219 4.063 19.531 1.00 32.43 35 THR B O 1
ATOM 878 N N . GLU B 1 36 ? 18.948 5.913 20.796 1.00 28.51 36 GLU B N 1
ATOM 879 C CA . GLU B 1 36 ? 17.520 6.108 20.545 1.00 28.68 36 GLU B CA 1
ATOM 880 C C . GLU B 1 36 ? 17.259 7.598 20.297 1.00 27.89 36 GLU B C 1
ATOM 881 O O . GLU B 1 36 ? 18.098 8.455 20.613 1.00 22.25 36 GLU B O 1
ATOM 892 N N . PRO B 1 37 ? 16.118 7.917 19.697 1.00 28.27 37 PRO B N 1
ATOM 893 C CA . PRO B 1 37 ? 15.683 9.306 19.559 1.00 29.16 37 PRO B CA 1
ATOM 894 C C . PRO B 1 37 ? 15.716 10.116 20.868 1.00 30.37 37 PRO B C 1
ATOM 895 O O . PRO B 1 37 ? 15.251 9.649 21.906 1.00 32.27 37 PRO B O 1
ATOM 899 N N . GLY B 1 38 ? 16.289 11.311 20.812 1.00 30.32 38 GLY B N 1
ATOM 900 C CA . GLY B 1 38 ? 16.366 12.179 21.976 1.00 30.75 38 GLY B CA 1
ATOM 901 C C . GLY B 1 38 ? 17.556 11.942 22.889 1.00 31.04 38 GLY B C 1
ATOM 902 O O . GLY B 1 38 ? 17.773 12.724 23.777 1.00 32.39 38 GLY B O 1
ATOM 903 N N . GLN B 1 39 ? 18.315 10.865 22.691 1.00 31.67 39 GLN B N 1
ATOM 904 C CA . GLN B 1 39 ? 19.541 10.628 23.464 1.00 32.44 39 GLN B CA 1
ATOM 905 C C . GLN B 1 39 ? 20.704 11.365 22.794 1.00 31.70 39 GLN B C 1
ATOM 906 O O . GLN B 1 39 ? 21.031 11.057 21.646 1.00 31.65 39 GLN B O 1
ATOM 912 N N . PRO B 1 40 ? 21.343 12.312 23.491 1.00 29.64 40 PRO B N 1
ATOM 913 C CA . PRO B 1 40 ? 22.455 13.059 22.902 1.00 30.55 40 PRO B CA 1
ATOM 914 C C . PRO B 1 40 ? 23.613 12.175 22.450 1.00 29.92 40 PRO B C 1
ATOM 915 O O . PRO B 1 40 ? 23.856 11.112 23.032 1.00 28.97 40 PRO B O 1
ATOM 919 N N . VAL B 1 41 ? 24.314 12.640 21.416 1.00 30.74 41 VAL B N 1
ATOM 920 C CA . VAL B 1 41 ? 25.486 11.962 20.863 1.00 29.88 41 VAL B CA 1
ATOM 921 C C . VAL B 1 41 ? 26.623 12.986 20.728 1.00 29.07 41 VAL B C 1
ATOM 922 O O . VAL B 1 41 ? 26.486 14.046 20.077 1.00 25.85 41 VAL B O 1
ATOM 926 N N . VAL B 1 42 ? 27.740 12.668 21.369 1.00 27.14 42 VAL B N 1
ATOM 927 C CA . VAL B 1 42 ? 28.876 13.576 21.436 1.00 27.68 42 VAL B CA 1
ATOM 928 C C . VAL B 1 42 ? 29.997 13.059 20.528 1.00 27.39 42 VAL B C 1
ATOM 929 O O . VAL B 1 42 ? 30.396 11.907 20.638 1.00 25.18 42 VAL B O 1
ATOM 933 N N . ILE B 1 43 ? 30.448 13.932 19.622 1.00 26.46 43 ILE B N 1
ATOM 934 C CA . ILE B 1 43 ? 31.515 13.655 18.656 1.00 26.36 43 ILE B CA 1
ATOM 935 C C . ILE B 1 43 ? 32.519 14.815 18.642 1.00 27.19 43 ILE B C 1
ATOM 936 O O . ILE B 1 43 ? 32.140 15.985 18.594 1.00 24.69 43 ILE B O 1
ATOM 941 N N . LEU B 1 44 ? 33.803 14.476 18.674 1.00 28.72 44 LEU B N 1
ATOM 942 C CA . LEU B 1 44 ? 34.869 15.446 18.442 1.00 29.16 44 LEU B CA 1
ATOM 943 C C . LEU B 1 44 ? 35.271 15.365 16.974 1.00 28.45 44 LEU B C 1
ATOM 944 O O . LEU B 1 44 ? 35.646 14.291 16.496 1.00 26.04 44 LEU B O 1
ATOM 949 N N . ILE B 1 45 ? 35.250 16.516 16.307 1.00 26.98 45 ILE B N 1
ATOM 950 C CA . ILE B 1 45 ? 35.319 16.624 14.858 1.00 28.24 45 ILE B CA 1
ATOM 951 C C . ILE B 1 45 ? 36.562 17.400 14.483 1.00 27.01 45 ILE B C 1
ATOM 952 O O . ILE B 1 45 ? 36.777 18.490 15.022 1.00 27.34 45 ILE B O 1
ATOM 957 N N . PRO B 1 46 ? 37.368 16.906 13.550 1.00 27.08 46 PRO B N 1
ATOM 958 C CA . PRO B 1 46 ? 38.514 17.709 13.103 1.00 27.71 46 PRO B CA 1
ATOM 959 C C . PRO B 1 46 ? 38.054 19.040 12.472 1.00 28.06 46 PRO B C 1
ATOM 960 O O . PRO B 1 46 ? 37.024 19.077 11.778 1.00 29.09 46 PRO B O 1
ATOM 964 N N . SER B 1 47 ? 38.818 20.108 12.710 1.00 28.99 47 SER B N 1
ATOM 965 C CA . SER B 1 47 ? 38.503 21.455 12.227 1.00 30.06 47 SER B CA 1
ATOM 966 C C . SER B 1 47 ? 38.159 21.481 10.727 1.00 29.79 47 SER B C 1
ATOM 967 O O . SER B 1 47 ? 37.268 22.204 10.293 1.00 30.19 47 SER B O 1
ATOM 970 N N . ASP B 1 48 ? 38.859 20.675 9.939 1.00 29.60 48 ASP B N 1
ATOM 971 C CA . ASP B 1 48 ? 38.686 20.711 8.487 1.00 29.08 48 ASP B CA 1
ATOM 972 C C . ASP B 1 48 ? 37.419 19.979 7.970 1.00 27.99 48 ASP B C 1
ATOM 973 O O . ASP B 1 48 ? 37.162 19.978 6.759 1.00 27.71 48 ASP B O 1
ATOM 986 N N . VAL B 1 50 ? 34.352 20.415 9.919 1.00 24.23 50 VAL B N 1
ATOM 987 C CA . VAL B 1 50 ? 33.195 20.981 10.622 1.00 26.27 50 VAL B CA 1
ATOM 988 C C . VAL B 1 50 ? 32.192 21.542 9.625 1.00 25.19 50 VAL B C 1
ATOM 989 O O . VAL B 1 50 ? 31.000 21.299 9.767 1.00 24.12 50 VAL B O 1
ATOM 993 N N . GLU B 1 51 ? 32.666 22.220 8.585 1.00 24.30 51 GLU B N 1
ATOM 994 C CA . GLU B 1 51 ? 31.727 22.752 7.585 1.00 26.16 51 GLU B CA 1
ATOM 995 C C . GLU B 1 51 ? 31.001 21.642 6.841 1.00 23.39 51 GLU B C 1
ATOM 996 O O . GLU B 1 51 ? 29.829 21.754 6.565 1.00 22.20 51 GLU B O 1
ATOM 1002 N N . TRP B 1 52 ? 31.707 20.575 6.487 1.00 24.50 52 TRP B N 1
ATOM 1003 C CA . TRP B 1 52 ? 31.054 19.454 5.816 1.00 23.90 52 TRP B CA 1
ATOM 1004 C C . TRP B 1 52 ? 29.935 18.918 6.718 1.00 24.49 52 TRP B C 1
ATOM 1005 O O . TRP B 1 52 ? 28.809 18.741 6.275 1.00 20.90 52 TRP B O 1
ATOM 1016 N N . PHE B 1 53 ? 30.247 18.733 8.003 1.00 25.19 53 PHE B N 1
ATOM 1017 C CA . PHE B 1 53 ? 29.330 18.116 8.973 1.00 24.95 53 PHE B CA 1
ATOM 1018 C C . PHE B 1 53 ? 28.123 19.036 9.277 1.00 25.22 53 PHE B C 1
ATOM 1019 O O . PHE B 1 53 ? 26.989 18.595 9.293 1.00 24.04 53 PHE B O 1
ATOM 1027 N N . LEU B 1 54 ? 28.364 20.320 9.442 1.00 25.74 54 LEU B N 1
ATOM 1028 C CA . LEU B 1 54 ? 27.294 21.312 9.552 1.00 28.22 54 LEU B CA 1
ATOM 1029 C C . LEU B 1 54 ? 26.256 21.138 8.463 1.00 29.10 54 LEU B C 1
ATOM 1030 O O . LEU B 1 54 ? 25.080 20.937 8.757 1.00 27.45 54 LEU B O 1
ATOM 1035 N N . GLU B 1 55 ? 26.705 21.209 7.206 1.00 30.08 55 GLU B N 1
ATOM 1036 C CA . GLU B 1 55 ? 25.820 21.050 6.052 1.00 31.29 55 GLU B CA 1
ATOM 1037 C C . GLU B 1 55 ? 25.120 19.686 5.972 1.00 29.48 55 GLU B C 1
ATOM 1038 O O . GLU B 1 55 ? 23.994 19.607 5.524 1.00 24.00 55 GLU B O 1
ATOM 1052 N N . LEU B 1 57 ? 24.377 17.565 8.635 1.00 30.11 57 LEU B N 1
ATOM 1053 C CA . LEU B 1 57 ? 23.356 17.616 9.691 1.00 29.91 57 LEU B CA 1
ATOM 1054 C C . LEU B 1 57 ? 22.166 18.510 9.289 1.00 29.24 57 LEU B C 1
ATOM 1055 O O . LEU B 1 57 ? 20.997 18.169 9.497 1.00 28.91 57 LEU B O 1
ATOM 1060 N N . LYS B 1 58 ? 22.494 19.664 8.725 1.00 29.82 58 LYS B N 1
ATOM 1061 C CA . LYS B 1 58 ? 21.508 20.629 8.236 1.00 30.05 58 LYS B CA 1
ATOM 1062 C C . LYS B 1 58 ? 20.613 20.009 7.151 1.00 29.22 58 LYS B C 1
ATOM 1063 O O . LYS B 1 58 ? 19.381 20.227 7.141 1.00 28.29 58 LYS B O 1
ATOM 1069 N N . ALA B 1 59 ? 21.223 19.230 6.256 1.00 25.51 59 ALA B N 1
ATOM 1070 C CA . ALA B 1 59 ? 20.489 18.602 5.171 1.00 26.89 59 ALA B CA 1
ATOM 1071 C C . ALA B 1 59 ? 19.612 17.449 5.668 1.00 25.90 59 ALA B C 1
ATOM 1072 O O . ALA B 1 59 ? 18.596 17.149 5.067 1.00 25.40 59 ALA B O 1
ATOM 1074 N N . LYS B 1 60 ? 20.009 16.795 6.751 1.00 25.24 60 LYS B N 1
ATOM 1075 C CA . LYS B 1 60 ? 19.235 15.658 7.267 1.00 26.62 60 LYS B CA 1
ATOM 1076 C C . LYS B 1 60 ? 18.175 16.070 8.304 1.00 25.86 60 LYS B C 1
ATOM 1077 O O . LYS B 1 60 ? 17.429 15.219 8.781 1.00 27.57 60 LYS B O 1
ATOM 1083 N N . GLY B 1 61 ? 18.123 17.363 8.637 1.00 24.56 61 GLY B N 1
ATOM 1084 C CA . GLY B 1 61 ? 17.215 17.913 9.658 1.00 25.25 61 GLY B CA 1
ATOM 1085 C C . GLY B 1 61 ? 17.560 17.518 11.091 1.00 25.69 61 GLY B C 1
ATOM 1086 O O . GLY B 1 61 ? 16.673 17.420 11.961 1.00 23.40 61 GLY B O 1
ATOM 1087 N N . ILE B 1 62 ? 18.848 17.296 11.347 1.00 25.49 62 ILE B N 1
ATOM 1088 C CA . ILE B 1 62 ? 19.270 16.742 12.621 1.00 25.80 62 ILE B CA 1
ATOM 1089 C C . ILE B 1 62 ? 19.677 17.846 13.563 1.00 24.13 62 ILE B C 1
ATOM 1090 O O . ILE B 1 62 ? 20.576 18.636 13.252 1.00 23.85 62 ILE B O 1
ATOM 1095 N N . PRO B 1 63 ? 19.016 17.921 14.710 1.00 24.55 63 PRO B N 1
ATOM 1096 C CA . PRO B 1 63 ? 19.324 18.962 15.671 1.00 24.43 63 PRO B CA 1
ATOM 1097 C C . PRO B 1 63 ? 20.709 18.770 16.284 1.00 25.19 63 PRO B C 1
ATOM 1098 O O . PRO B 1 63 ? 21.151 17.634 16.514 1.00 24.37 63 PRO B O 1
ATOM 1102 N N . PHE B 1 64 ? 21.399 19.877 16.514 1.00 24.56 64 PHE B N 1
ATOM 1103 C CA . PHE B 1 64 ? 22.716 19.830 17.121 1.00 26.61 64 PHE B CA 1
ATOM 1104 C C . PHE B 1 64 ? 23.135 21.192 17.691 1.00 26.65 64 PHE B C 1
ATOM 1105 O O . PHE B 1 64 ? 22.553 22.245 17.385 1.00 24.98 64 PHE B O 1
ATOM 1113 N N . THR B 1 65 ? 24.168 21.120 18.522 1.00 28.56 65 THR B N 1
ATOM 1114 C CA . THR B 1 65 ? 24.824 22.259 19.120 1.00 27.28 65 THR B CA 1
ATOM 1115 C C . THR B 1 65 ? 26.324 22.029 18.993 1.00 27.84 65 THR B C 1
ATOM 1116 O O . THR B 1 65 ? 26.791 20.908 19.159 1.00 26.98 65 THR B O 1
ATOM 1120 N N . VAL B 1 66 ? 27.057 23.098 18.696 1.00 27.77 66 VAL B N 1
ATOM 1121 C CA . VAL B 1 66 ? 28.500 23.067 18.492 1.00 27.04 66 VAL B CA 1
ATOM 1122 C C . VAL B 1 66 ? 29.176 23.765 19.663 1.00 25.99 66 VAL B C 1
ATOM 1123 O O . VAL B 1 66 ? 28.697 24.787 20.147 1.00 25.71 66 VAL B O 1
ATOM 1127 N N . TYR B 1 67 ? 30.288 23.193 20.109 1.00 25.26 67 TYR B N 1
ATOM 1128 C CA . TYR B 1 67 ? 31.048 23.681 21.240 1.00 24.21 67 TYR B CA 1
ATOM 1129 C C . TYR B 1 67 ? 32.527 23.816 20.805 1.00 24.39 67 TYR B C 1
ATOM 1130 O O . TYR B 1 67 ? 33.046 22.948 20.099 1.00 25.47 67 TYR B O 1
ATOM 1139 N N . VAL B 1 68 ? 33.186 24.896 21.214 1.00 22.48 68 VAL B N 1
ATOM 1140 C CA . VAL B 1 68 ? 34.605 25.104 20.958 1.00 23.30 68 VAL B CA 1
ATOM 1141 C C . VAL B 1 68 ? 35.336 25.360 22.263 1.00 23.75 68 VAL B C 1
ATOM 1142 O O . VAL B 1 68 ? 34.726 25.783 23.258 1.00 22.22 68 VAL B O 1
ATOM 1146 N N . GLU B 1 69 ? 36.642 25.112 22.273 1.00 23.15 69 GLU B N 1
ATOM 1147 C CA . GLU B 1 69 ? 37.450 25.378 23.449 1.00 25.64 69 GLU B CA 1
ATOM 1148 C C . GLU B 1 69 ? 37.302 26.831 23.899 1.00 27.58 69 GLU B C 1
ATOM 1149 O O . GLU B 1 69 ? 37.294 27.725 23.079 1.00 28.07 69 GLU B O 1
ATOM 1155 N N . GLU B 1 70 ? 37.174 27.047 25.206 1.00 31.85 70 GLU B N 1
ATOM 1156 C CA . GLU B 1 70 ? 37.236 28.376 25.809 1.00 35.50 70 GLU B CA 1
ATOM 1157 C C . GLU B 1 70 ? 38.499 29.106 25.382 1.00 36.65 70 GLU B C 1
ATOM 1158 O O . GLU B 1 70 ? 39.600 28.628 25.642 1.00 35.89 70 GLU B O 1
ATOM 1164 N N . GLY B 1 71 ? 38.335 30.256 24.727 1.00 39.21 71 GLY B N 1
ATOM 1165 C CA . GLY B 1 71 ? 39.472 31.087 24.290 1.00 41.42 71 GLY B CA 1
ATOM 1166 C C . GLY B 1 71 ? 40.525 30.346 23.476 1.00 43.59 71 GLY B C 1
ATOM 1167 O O . GLY B 1 71 ? 41.720 30.530 23.682 1.00 43.38 71 GLY B O 1
ATOM 1168 N N . GLY B 1 72 ? 40.077 29.507 22.547 1.00 46.22 72 GLY B N 1
ATOM 1169 C CA . GLY B 1 72 ? 40.976 28.672 21.752 1.00 47.27 72 GLY B CA 1
ATOM 1170 C C . GLY B 1 72 ? 41.055 29.058 20.282 1.00 49.54 72 GLY B C 1
ATOM 1171 O O . GLY B 1 72 ? 40.619 30.152 19.873 1.00 49.14 72 GLY B O 1
ATOM 1172 N N . SER B 1 73 ? 41.608 28.132 19.492 1.00 51.06 73 SER B N 1
ATOM 1173 C CA . SER B 1 73 ? 41.833 28.325 18.056 1.00 51.31 73 SER B CA 1
ATOM 1174 C C . SER B 1 73 ? 40.556 28.148 17.229 1.00 52.16 73 SER B C 1
ATOM 1175 O O . SER B 1 73 ? 39.638 27.424 17.625 1.00 51.90 73 SER B O 1
#

Solvent-accessible surface area: 7988 Å² total

Nearest PDB structures (foldseek):
  2gjf-assembly1_B  TM=9.544E-01  e=1.935E-09  unclassified
  1aye-assembly1_A  TM=9.340E-01  e=1.585E-04  Homo sapiens
  5om9-assembly1_A  TM=8.986E-01  e=1.238E-04  Homo sapiens
  1pyt-assembly1_A  TM=8.647E-01  e=1.686E-04  Bos taurus
  5om9-assembly1_B  TM=8.355E-01  e=1.908E-04  Homo sapiens

Foldseek 3Di:
DKKKWWAAAAVVVLVVQQVVVVDPDPQFAWPDHRDGGGDITMTGHPPVPPVVVCVVVVPIDIDMDDDDDDD/DKKKWWAFAAVVVLVVQQVVVVDCVQVKAWPDHRDGGGDITIIDHPPVCVVVVVCVVVVIDIDMDDDDVDD

CATH classification: 3.30.70.340

Secondary structure (DSSP, 8-state):
-EEEEE---SHHHHHHHHHHHTS--TT-EESS---STT--EEEEE----HHHH--TTTT--EEEEEEEEE-/-EEEEE--SSHHHHHHHHHHTT-GGG--EESS---STT--EEEEE----HHHH--TTTT--EEEEEETT--